Protein AF-A0A935Z1L2-F1 (afdb_monomer_lite)

Radius of gyration: 13.3 Å; chains: 1; bounding box: 31×28×37 Å

Sequence (119 aa):
MNPIELGSSSGTLALVLDEKGVGDWCQVQLLASGTSSPLGAETLKYVAAHLVSFLADTSPGVRWVLSLSELHTSAYGEHVGGGAIIHLQDANANMFAKLVLSPGEKTQWLEQLSRHAAP

Foldseek 3Di:
DAWDWLDAPAWIWTWDFDPDDDQQKTWTWTGGPNDIDTQAIDHLLQLLQLLLVQLVDQDADKDWRDFHPPFRKTWIKGDDPLWIKIFIATPVRDGDDIGTGDN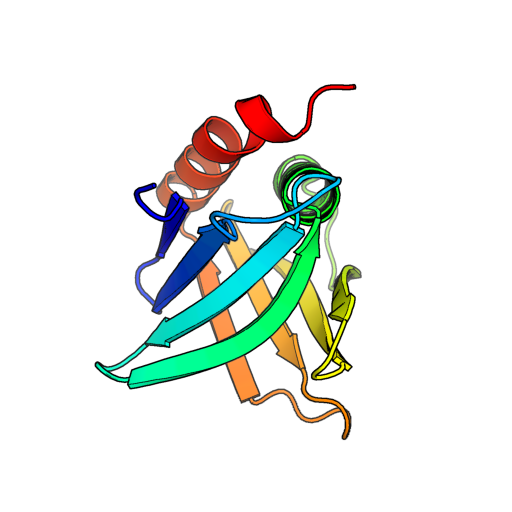VSSVVSNVSSVVSNDD

Structure (mmCIF, N/CA/C/O backbone):
data_AF-A0A935Z1L2-F1
#
_entry.id   AF-A0A935Z1L2-F1
#
loop_
_atom_site.group_PDB
_atom_site.id
_atom_site.type_symbol
_atom_site.label_atom_id
_atom_site.label_alt_id
_atom_site.label_comp_id
_atom_site.label_asym_id
_atom_site.label_entity_id
_atom_site.label_seq_id
_atom_site.pdbx_PDB_ins_code
_atom_site.Cartn_x
_atom_site.Cartn_y
_atom_site.Cartn_z
_atom_site.occupancy
_atom_site.B_iso_or_equiv
_atom_site.auth_seq_id
_atom_site.auth_comp_id
_atom_site.auth_asym_id
_atom_site.auth_atom_id
_atom_site.pdbx_PDB_model_num
ATOM 1 N N . MET A 1 1 ? 1.224 10.083 -17.587 1.00 63.38 1 MET A N 1
ATOM 2 C CA . MET A 1 1 ? -0.045 9.687 -16.906 1.00 63.38 1 MET A CA 1
ATOM 3 C C . MET A 1 1 ? 0.003 10.176 -15.463 1.00 63.38 1 MET A C 1
ATOM 5 O O . MET A 1 1 ? 1.100 10.265 -14.932 1.00 63.38 1 MET A O 1
ATOM 9 N N . ASN A 1 2 ? -1.130 10.511 -14.834 1.00 78.44 2 ASN A N 1
ATOM 10 C CA . ASN A 1 2 ? -1.122 10.904 -13.417 1.00 78.44 2 ASN A CA 1
ATOM 11 C C . ASN A 1 2 ? -0.922 9.664 -12.527 1.00 78.44 2 ASN A C 1
ATOM 13 O O . ASN A 1 2 ? -1.504 8.623 -12.842 1.00 78.44 2 ASN A O 1
ATOM 17 N N . PRO A 1 3 ? -0.124 9.751 -11.449 1.00 87.62 3 PRO A N 1
ATOM 18 C CA . PRO A 1 3 ? 0.045 8.645 -10.514 1.00 87.62 3 PRO A CA 1
ATOM 19 C C . PRO A 1 3 ? -1.270 8.297 -9.808 1.00 87.62 3 PRO A C 1
ATOM 21 O O . PRO A 1 3 ? -2.127 9.161 -9.609 1.00 87.62 3 PRO A O 1
ATOM 24 N N . ILE A 1 4 ? -1.423 7.031 -9.412 1.00 93.69 4 ILE A N 1
ATOM 25 C CA . ILE A 1 4 ? -2.492 6.623 -8.491 1.00 93.69 4 ILE A CA 1
ATOM 26 C C . ILE A 1 4 ? -1.984 6.900 -7.077 1.00 93.69 4 ILE A C 1
ATOM 28 O O . ILE A 1 4 ? -0.993 6.314 -6.641 1.00 93.69 4 ILE A O 1
ATOM 32 N N . GLU A 1 5 ? -2.648 7.811 -6.373 1.00 95.94 5 GLU A N 1
ATOM 33 C CA . GLU A 1 5 ? -2.251 8.257 -5.040 1.00 95.94 5 GLU A CA 1
ATOM 34 C C . GLU A 1 5 ? -3.154 7.646 -3.970 1.00 95.94 5 GLU A C 1
ATOM 36 O O . GLU A 1 5 ? -4.322 8.005 -3.813 1.00 95.94 5 GLU A O 1
ATOM 41 N N . LEU A 1 6 ? -2.587 6.727 -3.194 1.00 97.50 6 LEU A N 1
ATOM 42 C CA . LEU A 1 6 ? -3.264 6.073 -2.085 1.00 97.50 6 LEU A CA 1
ATOM 43 C C . LEU A 1 6 ? -2.926 6.823 -0.796 1.00 97.50 6 LEU A C 1
ATOM 45 O O . LEU A 1 6 ? -1.913 6.561 -0.144 1.00 97.50 6 LEU A O 1
ATOM 49 N N . GLY A 1 7 ? -3.743 7.822 -0.474 1.00 96.75 7 GLY A N 1
ATOM 50 C CA . GLY A 1 7 ? -3.515 8.708 0.664 1.00 96.75 7 GLY A CA 1
ATOM 51 C C . GLY A 1 7 ? -3.919 8.096 2.002 1.00 96.75 7 GLY A C 1
ATOM 52 O O . GLY A 1 7 ? -4.933 7.403 2.105 1.00 96.75 7 GLY A O 1
ATOM 53 N N . SER A 1 8 ? -3.149 8.392 3.042 1.00 96.75 8 SER A N 1
ATOM 54 C CA . SER A 1 8 ? -3.538 8.194 4.431 1.00 96.75 8 SER A CA 1
ATOM 55 C C . SER A 1 8 ? -3.033 9.331 5.318 1.00 96.75 8 SER A C 1
ATOM 57 O O . SER A 1 8 ? -2.122 10.077 4.956 1.00 96.75 8 SER A O 1
ATOM 59 N N . SER A 1 9 ? -3.590 9.438 6.521 1.00 92.94 9 SER A N 1
ATOM 60 C CA . SER A 1 9 ? -3.180 10.405 7.545 1.00 92.94 9 SER A CA 1
ATOM 61 C C . SER A 1 9 ? -1.689 10.358 7.908 1.00 92.94 9 SER A C 1
ATOM 63 O O . SER A 1 9 ? -1.154 11.335 8.426 1.00 92.94 9 SER A O 1
ATOM 65 N N . SER A 1 10 ? -1.003 9.246 7.630 1.00 94.19 10 SER A N 1
ATOM 66 C CA . SER A 1 10 ? 0.430 9.056 7.900 1.00 94.19 10 SER A CA 1
ATOM 67 C C . SER A 1 10 ? 1.335 9.170 6.669 1.00 94.19 10 SER A C 1
ATOM 69 O O . SER A 1 10 ? 2.554 9.116 6.815 1.00 94.19 10 SER A O 1
ATOM 71 N N . GLY A 1 11 ? 0.771 9.301 5.468 1.00 96.88 11 GLY A N 1
ATOM 72 C CA . GLY A 1 11 ? 1.526 9.384 4.219 1.00 96.88 11 GLY A CA 1
ATOM 73 C C . GLY A 1 11 ? 0.740 8.857 3.023 1.00 96.88 11 GLY A C 1
ATOM 74 O O . GLY A 1 11 ? -0.332 8.277 3.172 1.00 96.88 11 GLY A O 1
AT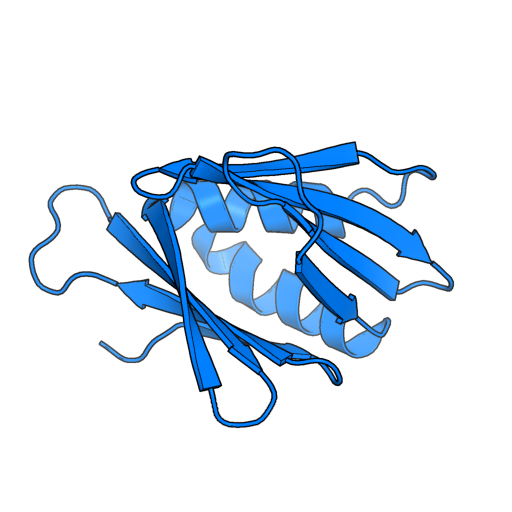OM 75 N N . THR A 1 12 ? 1.296 9.034 1.832 1.00 97.88 12 THR A N 1
ATOM 76 C CA . THR A 1 12 ? 0.694 8.585 0.574 1.00 97.88 12 THR A CA 1
ATOM 77 C C . THR A 1 12 ? 1.589 7.548 -0.086 1.00 97.88 12 THR A C 1
ATOM 79 O O . THR A 1 12 ? 2.796 7.756 -0.215 1.00 97.88 12 THR A O 1
ATOM 82 N N . LEU A 1 13 ? 0.998 6.443 -0.539 1.00 97.62 13 LEU A N 1
ATOM 83 C CA . LEU A 1 13 ? 1.655 5.512 -1.450 1.00 97.62 13 LEU A CA 1
ATOM 84 C C . LEU A 1 13 ? 1.318 5.929 -2.886 1.00 97.62 13 LEU A C 1
ATOM 86 O O . LEU A 1 13 ? 0.162 5.851 -3.298 1.00 97.62 13 LEU A O 1
ATOM 90 N N . ALA A 1 14 ? 2.310 6.410 -3.629 1.00 96.81 14 ALA A N 1
ATOM 91 C CA . ALA A 1 14 ? 2.147 6.833 -5.015 1.00 96.81 14 ALA A CA 1
ATOM 92 C C . ALA A 1 14 ? 2.584 5.716 -5.969 1.00 96.81 14 ALA A C 1
ATOM 94 O O . ALA A 1 14 ? 3.703 5.208 -5.877 1.00 96.81 14 ALA A O 1
ATOM 95 N N . LEU A 1 15 ? 1.690 5.352 -6.886 1.00 95.19 15 LEU A N 1
ATOM 96 C CA . LEU A 1 15 ? 1.893 4.349 -7.927 1.00 95.19 15 LEU A CA 1
ATOM 97 C C . LEU A 1 15 ? 2.080 5.072 -9.269 1.00 95.19 15 LEU A C 1
ATOM 99 O O . LEU A 1 15 ? 1.123 5.599 -9.845 1.00 95.19 15 LEU A O 1
ATOM 103 N N . VAL A 1 16 ? 3.322 5.149 -9.740 1.00 93.00 16 VAL A N 1
ATOM 104 C CA . VAL A 1 16 ? 3.727 5.898 -10.936 1.00 93.00 16 VAL A CA 1
ATOM 105 C C . VAL A 1 16 ? 3.925 4.928 -12.098 1.00 93.00 16 VAL A C 1
ATOM 107 O O . VAL A 1 16 ? 4.844 4.111 -12.084 1.00 93.00 16 VAL A O 1
ATOM 110 N N . LEU A 1 17 ? 3.071 5.021 -13.116 1.00 88.69 17 LEU A N 1
ATOM 111 C CA . LEU A 1 17 ? 3.164 4.180 -14.312 1.00 88.69 17 LEU A CA 1
ATOM 112 C C . LEU A 1 17 ? 4.282 4.669 -15.232 1.00 88.69 17 LEU A C 1
ATOM 114 O O . LEU A 1 17 ? 4.348 5.861 -15.537 1.00 88.69 17 LEU A O 1
ATOM 118 N N . ASP A 1 18 ? 5.131 3.749 -15.695 1.00 80.50 18 ASP A N 1
ATOM 119 C CA . ASP A 1 18 ? 6.146 4.069 -16.698 1.00 80.50 18 ASP A CA 1
ATOM 120 C C . ASP A 1 18 ? 5.472 4.353 -18.051 1.00 80.50 18 ASP A C 1
ATOM 122 O O . ASP A 1 18 ? 4.700 3.546 -18.571 1.00 80.50 18 ASP A O 1
ATOM 126 N N . GLU A 1 19 ? 5.788 5.505 -18.646 1.00 64.56 19 GLU A N 1
ATOM 127 C CA . GLU A 1 19 ? 5.277 5.942 -19.948 1.00 64.56 19 GLU A CA 1
ATOM 128 C C . GLU A 1 19 ? 5.737 5.040 -21.112 1.00 64.56 19 GLU A C 1
ATOM 130 O O . GLU A 1 19 ? 5.209 5.160 -22.219 1.00 64.56 19 GLU A O 1
ATOM 135 N N . LYS A 1 20 ? 6.706 4.137 -20.883 1.00 60.47 20 LYS A N 1
ATOM 136 C CA . LYS A 1 20 ? 7.302 3.250 -21.901 1.00 60.47 20 LYS A CA 1
ATOM 137 C C . LYS A 1 20 ? 7.097 1.744 -21.666 1.00 60.47 20 LYS A C 1
ATOM 139 O O . LYS A 1 20 ? 7.597 0.943 -22.457 1.00 60.47 20 LYS A O 1
ATOM 144 N N . GLY A 1 21 ? 6.400 1.337 -20.608 1.00 53.41 21 GLY A N 1
ATOM 145 C CA . GLY A 1 21 ? 6.443 -0.041 -20.109 1.00 53.41 21 GLY A CA 1
ATOM 146 C C . GLY A 1 21 ? 5.649 -1.062 -20.930 1.00 53.41 21 GLY A C 1
ATOM 147 O O . GLY A 1 21 ? 4.422 -1.096 -20.891 1.00 53.41 21 GLY A O 1
ATOM 148 N N . VAL A 1 22 ? 6.350 -1.984 -21.590 1.00 54.22 22 VAL A N 1
ATOM 149 C CA . VAL A 1 22 ? 5.796 -3.297 -21.953 1.00 54.22 22 VAL A CA 1
ATOM 150 C C . VAL A 1 22 ? 5.412 -4.014 -20.647 1.00 54.22 22 VAL A C 1
ATOM 152 O O . VAL A 1 22 ? 6.292 -4.344 -19.858 1.00 54.22 22 VAL A O 1
ATOM 155 N N . GLY A 1 23 ? 4.117 -4.248 -20.405 1.00 65.88 23 GLY A N 1
ATOM 156 C CA . GLY A 1 23 ? 3.638 -5.068 -19.277 1.00 65.88 23 GLY A CA 1
ATOM 157 C C . GLY A 1 23 ? 3.235 -4.330 -17.991 1.00 65.88 23 GLY A C 1
ATOM 158 O O . GLY A 1 23 ? 3.308 -4.932 -16.923 1.00 65.88 23 GLY A O 1
ATOM 159 N N . ASP A 1 24 ? 2.803 -3.065 -18.074 1.00 81.00 24 ASP A N 1
ATOM 160 C CA . ASP A 1 24 ? 2.158 -2.329 -16.966 1.00 81.00 24 ASP A CA 1
ATOM 161 C C . ASP A 1 24 ? 3.028 -2.138 -15.706 1.00 81.00 24 ASP A C 1
ATOM 163 O O . ASP A 1 24 ? 2.540 -2.208 -14.572 1.00 81.00 24 ASP A O 1
ATOM 167 N N . TRP A 1 25 ? 4.331 -1.892 -15.890 1.00 89.38 25 TRP A N 1
ATOM 168 C CA . TRP A 1 25 ? 5.249 -1.587 -14.788 1.00 89.38 25 TRP A CA 1
ATOM 169 C C . TRP A 1 25 ? 4.883 -0.289 -14.058 1.00 89.38 25 TRP A C 1
ATOM 171 O O . TRP A 1 25 ? 4.535 0.730 -14.660 1.00 89.38 25 TRP A O 1
ATOM 181 N N . CYS A 1 26 ? 4.998 -0.340 -12.734 1.00 91.25 26 CYS A N 1
ATOM 182 C CA . CYS A 1 26 ? 4.616 0.706 -11.807 1.00 91.25 26 CYS A CA 1
ATOM 183 C C . CYS A 1 26 ? 5.713 0.910 -10.758 1.00 91.25 26 CYS A C 1
ATOM 185 O O . CYS A 1 26 ? 5.991 0.031 -9.939 1.00 91.25 26 CYS A O 1
ATOM 187 N N . GLN A 1 27 ? 6.297 2.104 -10.731 1.00 94.44 27 GLN A N 1
ATOM 188 C CA . GLN A 1 27 ? 7.156 2.526 -9.632 1.00 94.44 27 GLN A CA 1
ATOM 189 C C . GLN A 1 27 ? 6.312 2.879 -8.415 1.00 94.44 27 GLN A C 1
ATOM 191 O O . GLN A 1 27 ? 5.270 3.523 -8.528 1.00 94.44 27 GLN A O 1
ATOM 196 N N . VAL A 1 28 ? 6.770 2.469 -7.239 1.00 96.44 28 VAL A N 1
ATOM 197 C CA . VAL A 1 28 ? 6.082 2.709 -5.975 1.00 96.44 28 VAL A CA 1
ATOM 198 C C . VAL A 1 28 ? 6.924 3.658 -5.136 1.00 96.44 28 VAL A C 1
ATOM 200 O O . VAL A 1 28 ? 8.109 3.419 -4.891 1.00 96.44 28 VAL A O 1
ATOM 203 N N . GLN A 1 29 ? 6.313 4.750 -4.691 1.00 97.19 29 GLN A N 1
ATOM 204 C CA . GLN A 1 29 ? 6.961 5.770 -3.873 1.00 97.19 29 GLN A CA 1
ATOM 205 C C . GLN A 1 29 ? 6.159 6.014 -2.599 1.00 97.19 29 GLN A C 1
ATOM 207 O O . GLN A 1 29 ? 4.928 6.007 -2.611 1.00 97.19 29 GLN A O 1
ATOM 212 N N . LEU A 1 30 ? 6.861 6.261 -1.498 1.00 97.56 30 LEU A N 1
ATOM 213 C CA . LEU A 1 30 ? 6.275 6.777 -0.270 1.00 97.56 30 LEU A CA 1
ATOM 214 C C . LEU A 1 30 ? 6.438 8.293 -0.241 1.00 97.56 30 LEU A C 1
ATOM 216 O O . LEU A 1 30 ? 7.561 8.793 -0.220 1.00 97.56 30 LEU A O 1
ATOM 220 N N . LEU A 1 31 ? 5.323 9.011 -0.173 1.00 96.94 31 LEU A N 1
ATOM 221 C CA . LEU A 1 31 ? 5.284 10.444 0.084 1.00 96.94 31 LEU A CA 1
ATOM 222 C C . LEU A 1 31 ? 4.902 10.657 1.552 1.00 96.94 31 LEU A C 1
ATOM 224 O O . LEU A 1 31 ? 3.751 10.455 1.941 1.00 96.94 31 LEU A O 1
ATOM 228 N N . ALA A 1 32 ? 5.859 11.052 2.387 1.00 94.00 32 ALA A N 1
ATOM 229 C CA . ALA A 1 32 ? 5.631 11.288 3.811 1.00 94.00 32 ALA A CA 1
ATOM 230 C C . ALA A 1 32 ? 6.483 12.460 4.303 1.00 94.00 32 ALA A C 1
ATOM 232 O O . ALA A 1 32 ? 7.647 12.596 3.930 1.00 94.00 32 ALA A O 1
ATOM 233 N N . SER A 1 33 ? 5.900 13.324 5.140 1.00 89.06 33 SER A N 1
ATOM 234 C CA . SER A 1 33 ? 6.597 14.476 5.737 1.00 89.06 33 SER A CA 1
ATOM 235 C C . SER A 1 33 ? 7.345 15.348 4.713 1.00 89.06 33 SER A C 1
ATOM 237 O O . SER A 1 33 ? 8.479 15.762 4.942 1.00 89.06 33 SER A O 1
ATOM 239 N N . GLY A 1 34 ? 6.730 15.590 3.549 1.00 87.50 34 GLY A N 1
ATOM 240 C CA . GLY A 1 34 ? 7.318 16.390 2.466 1.00 87.50 34 GLY A CA 1
ATOM 241 C C . GLY A 1 34 ? 8.473 15.722 1.709 1.00 87.50 34 GLY A C 1
ATOM 242 O O . GLY A 1 34 ? 9.087 16.367 0.865 1.00 87.50 34 GLY A O 1
ATOM 243 N N . THR A 1 35 ? 8.771 14.451 1.987 1.00 90.94 35 THR A N 1
ATOM 244 C CA . THR A 1 35 ? 9.817 13.674 1.310 1.00 90.94 35 THR A CA 1
ATOM 245 C C . THR A 1 35 ? 9.180 12.615 0.416 1.00 90.94 35 THR A C 1
ATOM 247 O O . THR A 1 35 ? 8.207 11.978 0.820 1.00 90.94 35 THR A O 1
ATOM 250 N N . SER A 1 36 ? 9.737 12.426 -0.785 1.00 94.69 36 SER A N 1
ATOM 251 C CA . SER A 1 36 ? 9.453 11.265 -1.632 1.00 94.69 36 SER A CA 1
ATOM 252 C C . SER A 1 36 ? 10.591 10.259 -1.514 1.00 94.69 36 SER A C 1
ATOM 254 O O . SER A 1 36 ? 11.749 10.606 -1.759 1.00 94.69 36 SER A O 1
ATOM 256 N N . SER A 1 37 ? 10.255 9.027 -1.149 1.00 95.38 37 SER A N 1
ATOM 257 C CA . SER A 1 37 ? 11.198 7.921 -1.011 1.00 95.38 37 SER A CA 1
ATOM 258 C C . SER A 1 37 ? 10.808 6.795 -1.968 1.00 95.38 37 SER A C 1
ATOM 260 O O . SER A 1 37 ? 9.686 6.287 -1.868 1.00 95.38 37 SER A O 1
ATOM 262 N N . PRO A 1 38 ? 11.693 6.366 -2.885 1.00 96.44 38 PRO A N 1
ATOM 263 C CA . PRO A 1 38 ? 11.410 5.219 -3.735 1.00 96.44 38 PRO A CA 1
ATOM 264 C C . PRO A 1 38 ? 11.350 3.947 -2.886 1.00 96.44 38 PRO A C 1
ATOM 266 O O . PRO A 1 38 ? 12.184 3.737 -2.005 1.00 96.44 38 PRO A O 1
ATOM 269 N N . LEU A 1 39 ? 10.363 3.096 -3.157 1.00 97.06 39 LEU A N 1
ATOM 270 C CA . LEU A 1 39 ? 10.197 1.801 -2.492 1.00 97.06 39 LEU A CA 1
ATOM 271 C C . LEU A 1 39 ? 10.578 0.628 -3.401 1.00 97.06 39 LEU A C 1
ATOM 273 O O . LEU A 1 39 ? 10.760 -0.486 -2.920 1.00 97.06 39 LEU A O 1
ATOM 277 N N . GLY A 1 40 ? 10.724 0.872 -4.697 1.00 96.00 40 GLY A N 1
ATOM 278 C CA . GLY A 1 40 ? 10.951 -0.146 -5.711 1.00 96.00 40 GLY A CA 1
ATOM 279 C C . GLY A 1 40 ? 9.831 -0.100 -6.734 1.00 96.00 40 GLY A C 1
ATOM 280 O O . GLY A 1 40 ? 9.126 0.907 -6.853 1.00 96.00 40 GLY A O 1
ATOM 281 N N . ALA A 1 41 ? 9.655 -1.186 -7.467 1.00 95.00 41 ALA A N 1
ATOM 282 C CA . ALA A 1 41 ? 8.681 -1.220 -8.539 1.00 95.00 41 ALA A CA 1
ATOM 283 C C . ALA A 1 41 ? 8.172 -2.645 -8.782 1.00 95.00 41 ALA A C 1
ATOM 285 O O . ALA A 1 41 ? 8.844 -3.616 -8.445 1.00 95.00 41 ALA A O 1
ATOM 286 N N . GLU A 1 42 ? 6.961 -2.754 -9.315 1.00 94.81 42 GLU A N 1
ATOM 287 C CA . GLU A 1 42 ? 6.315 -4.004 -9.725 1.00 94.81 42 GLU A CA 1
ATOM 288 C C . GLU A 1 42 ? 5.243 -3.705 -10.779 1.00 94.81 42 GLU A C 1
ATOM 290 O O . GLU A 1 42 ? 4.961 -2.544 -11.069 1.00 94.81 42 GLU A O 1
ATOM 295 N N . THR A 1 43 ? 4.593 -4.719 -11.351 1.00 93.69 43 THR A N 1
ATOM 296 C CA . THR A 1 43 ? 3.415 -4.454 -12.205 1.00 93.69 43 THR A CA 1
ATOM 297 C C . THR A 1 43 ? 2.267 -3.832 -11.398 1.00 93.69 43 THR A C 1
ATOM 299 O O . THR A 1 43 ? 2.010 -4.228 -10.255 1.00 93.69 43 THR A O 1
ATOM 302 N N . LEU A 1 44 ? 1.516 -2.892 -11.991 1.00 93.25 44 LEU A N 1
ATOM 303 C CA . LEU A 1 44 ? 0.358 -2.268 -11.332 1.00 93.25 44 LEU A CA 1
ATOM 304 C C . LEU A 1 44 ? -0.639 -3.327 -10.848 1.00 93.25 44 LEU A C 1
ATOM 306 O O . LEU A 1 44 ? -1.143 -3.247 -9.727 1.00 93.25 44 LEU A O 1
ATOM 310 N N . LYS A 1 45 ? -0.893 -4.338 -11.684 1.00 92.88 45 LYS A N 1
ATOM 311 C CA . LYS A 1 45 ? -1.795 -5.447 -11.368 1.00 92.88 45 LYS A CA 1
ATOM 312 C C . LYS A 1 45 ? -1.337 -6.219 -10.134 1.00 92.88 45 LYS A C 1
ATOM 314 O O . LYS A 1 45 ? -2.156 -6.505 -9.265 1.00 92.88 45 LYS A O 1
ATOM 319 N N . TYR A 1 46 ? -0.044 -6.533 -10.035 1.00 95.00 46 TYR A N 1
ATOM 320 C CA . TYR A 1 46 ? 0.510 -7.215 -8.867 1.00 95.00 46 TYR A CA 1
ATOM 321 C C . TYR A 1 46 ? 0.302 -6.390 -7.593 1.00 95.00 46 TYR A C 1
ATOM 323 O O . TYR A 1 46 ? -0.241 -6.914 -6.617 1.00 95.00 46 TYR A O 1
ATOM 331 N N . VAL A 1 47 ? 0.674 -5.105 -7.615 1.00 96.25 47 VAL A N 1
ATOM 332 C CA . VAL A 1 47 ? 0.552 -4.213 -6.450 1.00 96.25 47 VAL A CA 1
ATOM 333 C C . VAL A 1 47 ? -0.913 -4.072 -6.031 1.00 96.25 47 VAL A C 1
ATOM 335 O O . VAL A 1 47 ? -1.241 -4.243 -4.856 1.00 96.25 47 VAL A O 1
ATOM 338 N N . ALA A 1 48 ? -1.809 -3.828 -6.991 1.00 96.25 48 ALA A N 1
ATOM 339 C CA . ALA A 1 48 ? -3.235 -3.672 -6.734 1.00 96.25 48 ALA A CA 1
ATOM 340 C C . ALA A 1 48 ? -3.872 -4.950 -6.177 1.00 96.25 48 ALA A C 1
ATOM 342 O O . ALA A 1 48 ? -4.571 -4.885 -5.168 1.00 96.25 48 ALA A O 1
ATOM 343 N N . ALA A 1 49 ? -3.613 -6.112 -6.783 1.00 96.38 49 ALA A N 1
ATOM 344 C CA . ALA A 1 49 ? -4.197 -7.380 -6.350 1.00 96.38 49 ALA A CA 1
ATOM 345 C C . ALA A 1 49 ? -3.794 -7.745 -4.914 1.00 96.38 49 ALA A C 1
ATOM 347 O O . ALA A 1 49 ? -4.645 -8.137 -4.116 1.00 96.38 49 ALA A O 1
ATOM 348 N N . HIS A 1 50 ? -2.5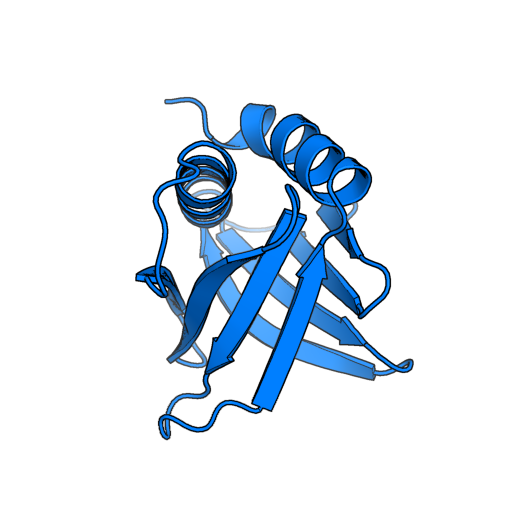20 -7.565 -4.561 1.00 97.94 50 HIS A N 1
ATOM 349 C CA . HIS A 1 50 ? -2.024 -7.884 -3.224 1.00 97.94 50 HIS A CA 1
ATOM 350 C C . HIS A 1 50 ? -2.563 -6.929 -2.156 1.00 97.94 50 HIS A C 1
ATOM 352 O O . HIS A 1 50 ? -3.023 -7.378 -1.103 1.00 97.94 50 HIS A O 1
ATOM 358 N N . LEU A 1 51 ? -2.586 -5.621 -2.433 1.00 97.75 51 LEU A N 1
ATOM 359 C CA . LEU A 1 51 ? -3.189 -4.644 -1.526 1.00 97.75 51 LEU A CA 1
ATOM 360 C C . LEU A 1 51 ? -4.694 -4.890 -1.357 1.00 97.75 51 LEU A C 1
ATOM 362 O O . LEU A 1 51 ? -5.178 -4.893 -0.230 1.00 97.75 51 LEU A O 1
ATOM 366 N N . VAL A 1 52 ? -5.436 -5.154 -2.438 1.00 97.69 52 VAL A N 1
ATOM 367 C CA . VAL A 1 52 ? -6.873 -5.475 -2.362 1.00 97.69 52 VAL A CA 1
ATOM 368 C C . VAL A 1 52 ? -7.105 -6.747 -1.556 1.00 97.69 52 VAL A C 1
ATOM 370 O O . VAL A 1 52 ? -7.943 -6.740 -0.657 1.00 97.69 52 VAL A O 1
ATOM 373 N N . SER A 1 53 ? -6.342 -7.812 -1.819 1.00 96.81 53 SER A N 1
ATOM 374 C CA . SER A 1 53 ? -6.441 -9.068 -1.070 1.00 96.81 53 SER A CA 1
ATOM 375 C C . SER A 1 53 ? -6.211 -8.846 0.424 1.00 96.81 53 SER A C 1
ATOM 377 O O . SER A 1 53 ? -6.979 -9.347 1.244 1.00 96.81 53 SER A O 1
ATOM 379 N N . PHE A 1 54 ? -5.186 -8.068 0.787 1.00 97.25 54 PHE A N 1
ATOM 380 C CA . PHE A 1 54 ? -4.917 -7.728 2.179 1.00 97.25 54 PHE A CA 1
ATOM 381 C C . PHE A 1 54 ? -6.057 -6.914 2.799 1.00 97.25 54 PHE A C 1
ATOM 383 O O . PHE A 1 54 ? -6.522 -7.241 3.885 1.00 97.25 54 PHE A O 1
ATOM 390 N N . LEU A 1 55 ? -6.514 -5.853 2.133 1.00 96.81 55 LEU A N 1
ATOM 391 C CA . LEU A 1 55 ? -7.514 -4.951 2.699 1.00 96.81 55 LEU A CA 1
ATOM 392 C C . LEU A 1 55 ? -8.899 -5.614 2.806 1.00 96.81 55 LEU A C 1
ATOM 394 O O . LEU A 1 55 ? -9.653 -5.288 3.726 1.00 96.81 55 LEU A O 1
ATOM 398 N N . ALA A 1 56 ? -9.244 -6.535 1.905 1.00 95.25 56 ALA A N 1
ATOM 399 C CA . ALA A 1 56 ? -10.536 -7.219 1.896 1.00 95.25 56 ALA A CA 1
ATOM 400 C C . ALA A 1 56 ? -10.659 -8.294 2.990 1.00 95.25 56 ALA A C 1
ATOM 402 O O . ALA A 1 56 ? -11.727 -8.443 3.582 1.00 95.25 56 ALA A O 1
ATOM 403 N N . ASP A 1 57 ? -9.584 -9.023 3.289 1.00 92.50 57 ASP A N 1
ATOM 404 C CA . ASP A 1 57 ? -9.598 -10.085 4.295 1.00 92.50 57 ASP A CA 1
ATOM 405 C C . ASP A 1 57 ? -9.238 -9.539 5.683 1.00 92.50 57 ASP A C 1
ATOM 407 O O . ASP A 1 57 ? -8.074 -9.327 5.988 1.00 92.50 57 ASP A O 1
ATOM 411 N N . THR A 1 58 ? -10.222 -9.358 6.562 1.00 90.38 58 THR A N 1
ATOM 412 C CA . THR A 1 58 ? -10.018 -8.785 7.905 1.00 90.38 58 THR A CA 1
ATOM 413 C C . THR A 1 58 ? -9.493 -9.767 8.954 1.00 90.38 58 THR A C 1
ATOM 415 O O . THR A 1 58 ? -9.678 -9.531 10.151 1.00 90.38 58 THR A O 1
ATOM 418 N N . SER A 1 59 ? -8.886 -10.881 8.542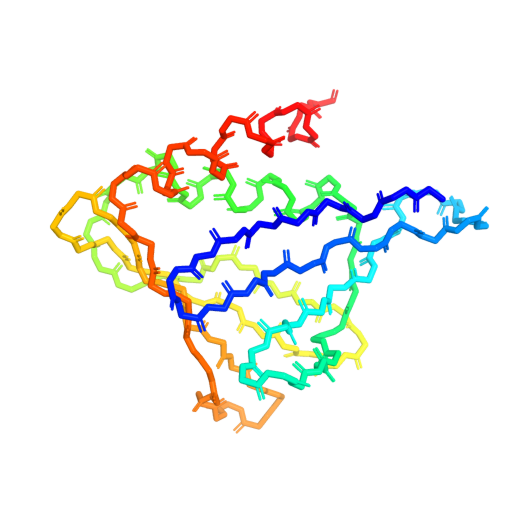 1.00 90.62 59 SER A N 1
ATOM 419 C CA . SER A 1 59 ? -8.300 -11.848 9.470 1.00 90.62 59 SER A CA 1
ATOM 420 C C . SER A 1 59 ? -7.288 -11.180 10.417 1.00 90.62 59 SER A C 1
ATOM 422 O O . SER A 1 59 ? -6.508 -10.325 9.987 1.00 90.62 59 SER A O 1
ATOM 424 N N . PRO A 1 60 ? -7.297 -11.532 11.716 1.00 89.19 60 PRO A N 1
ATOM 425 C CA . PRO A 1 60 ? -6.406 -10.923 12.696 1.00 89.19 60 PRO A CA 1
ATOM 426 C C . PRO A 1 60 ? -4.948 -11.364 12.503 1.00 89.19 60 PRO A C 1
ATOM 428 O O . PRO A 1 60 ? -4.675 -12.469 12.037 1.00 89.19 60 PRO A O 1
ATOM 431 N N . GLY A 1 61 ? -4.020 -10.519 12.961 1.00 92.62 61 GLY A N 1
ATOM 432 C CA . GLY A 1 61 ? -2.580 -10.787 12.964 1.00 92.62 61 GLY A CA 1
ATOM 433 C C . GLY A 1 61 ? -1.803 -10.035 11.883 1.00 92.62 61 GLY A C 1
ATOM 434 O O . GLY A 1 61 ? -2.374 -9.482 10.943 1.00 92.62 61 GLY A O 1
ATOM 435 N N . VAL A 1 62 ? -0.479 -10.011 12.049 1.00 96.12 62 VAL A N 1
ATOM 436 C CA . VAL A 1 62 ? 0.451 -9.448 11.064 1.00 96.12 62 VAL A CA 1
ATOM 437 C C . VAL A 1 62 ? 0.706 -10.486 9.979 1.00 96.12 62 VAL A C 1
ATOM 439 O O . VAL A 1 62 ? 1.023 -11.638 10.279 1.00 96.12 62 VAL A O 1
ATOM 442 N N . ARG A 1 63 ? 0.619 -10.078 8.715 1.00 96.62 63 ARG A N 1
ATOM 443 C CA . ARG A 1 63 ? 0.925 -10.935 7.566 1.00 96.62 63 ARG A CA 1
ATOM 444 C C . ARG A 1 63 ? 1.640 -10.176 6.469 1.00 96.62 63 ARG A C 1
ATOM 446 O O . ARG A 1 63 ? 1.542 -8.957 6.377 1.00 96.62 63 ARG A O 1
ATOM 453 N N . TRP A 1 64 ? 2.346 -10.911 5.628 1.00 97.75 64 TRP A N 1
ATOM 454 C CA . TRP A 1 64 ? 2.934 -10.355 4.418 1.00 97.75 64 TRP A CA 1
ATOM 455 C C . TRP A 1 64 ? 1.838 -9.861 3.461 1.00 97.75 64 TRP A C 1
ATOM 457 O O . TRP A 1 64 ? 0.787 -10.494 3.341 1.00 97.75 64 TRP A O 1
ATOM 467 N N . VAL A 1 65 ? 2.082 -8.721 2.814 1.00 98.00 65 VAL A N 1
ATOM 468 C CA . VAL A 1 65 ? 1.171 -8.096 1.844 1.00 98.00 65 VAL A CA 1
ATOM 469 C C . VAL A 1 65 ? 1.758 -8.181 0.447 1.00 98.00 65 VAL A C 1
ATOM 471 O O . VAL A 1 65 ? 1.124 -8.747 -0.432 1.00 98.00 65 VAL A O 1
ATOM 474 N N . LEU A 1 66 ? 2.949 -7.616 0.239 1.00 98.06 66 LEU A N 1
ATOM 475 C CA . LEU A 1 66 ? 3.644 -7.630 -1.046 1.00 98.06 66 LEU A CA 1
ATOM 476 C C . LEU A 1 66 ? 5.148 -7.430 -0.858 1.00 98.06 66 LEU A C 1
ATOM 478 O O . LEU A 1 66 ? 5.600 -6.940 0.178 1.00 98.06 66 LEU A O 1
ATOM 482 N N . SER A 1 67 ? 5.904 -7.746 -1.901 1.00 98.00 67 SER A N 1
ATOM 483 C CA . SER A 1 67 ? 7.315 -7.381 -2.050 1.00 98.00 67 SER A CA 1
ATOM 484 C C . SER A 1 67 ? 7.515 -6.673 -3.381 1.00 98.00 67 SER A C 1
ATOM 486 O O . SER A 1 67 ? 6.871 -7.037 -4.366 1.00 98.00 67 SER A O 1
ATOM 488 N N . LEU A 1 68 ? 8.377 -5.661 -3.384 1.00 97.38 68 LEU A N 1
ATOM 489 C CA . LEU A 1 68 ? 8.719 -4.855 -4.547 1.00 97.38 68 LEU A CA 1
ATOM 490 C C . LEU A 1 68 ? 10.099 -5.241 -5.079 1.00 97.38 68 LEU A C 1
ATOM 492 O O . LEU A 1 68 ? 11.025 -5.521 -4.310 1.00 97.38 68 LEU A O 1
ATOM 496 N N . SER A 1 69 ? 10.240 -5.204 -6.398 1.00 94.88 69 SER A N 1
ATOM 497 C CA . SER A 1 69 ? 11.518 -5.385 -7.076 1.00 94.88 69 SER A CA 1
ATOM 498 C C . SER A 1 69 ? 12.396 -4.124 -6.962 1.00 94.88 69 SER A C 1
ATOM 500 O O . SER A 1 69 ? 11.971 -3.089 -6.444 1.00 94.88 69 SER A O 1
ATOM 502 N N . GLU A 1 70 ? 13.643 -4.219 -7.435 1.00 92.12 70 GLU A N 1
ATOM 503 C CA . GLU A 1 70 ? 14.688 -3.172 -7.448 1.00 92.12 70 GLU A CA 1
ATOM 504 C C . GLU A 1 70 ? 15.289 -2.813 -6.083 1.00 92.12 70 GLU A C 1
ATOM 506 O O . GLU A 1 70 ? 16.505 -2.879 -5.918 1.00 92.12 70 GLU A O 1
ATOM 511 N N . LEU A 1 71 ? 14.459 -2.454 -5.101 1.00 94.88 71 LEU A N 1
ATOM 512 C CA . LEU A 1 71 ? 14.914 -2.039 -3.765 1.00 94.88 71 LEU A CA 1
ATOM 513 C C . LEU A 1 71 ? 14.617 -3.074 -2.673 1.00 94.88 71 LEU A C 1
ATOM 515 O O . LEU A 1 71 ? 14.991 -2.871 -1.520 1.00 94.88 71 LEU A O 1
ATOM 519 N N . HIS A 1 72 ? 13.966 -4.185 -3.035 1.00 94.06 72 HIS A N 1
ATOM 520 C CA . HIS A 1 72 ? 13.606 -5.285 -2.134 1.00 94.06 72 HIS A CA 1
ATOM 521 C C . HIS A 1 72 ? 12.771 -4.858 -0.914 1.00 94.06 72 HIS A C 1
ATOM 523 O O . HIS A 1 72 ? 12.768 -5.537 0.114 1.00 94.06 72 HIS A O 1
ATOM 529 N N . THR A 1 73 ? 12.029 -3.753 -1.027 1.00 98.00 73 THR A N 1
ATOM 530 C CA . THR A 1 73 ? 11.087 -3.334 0.013 1.00 98.00 73 THR A CA 1
ATOM 531 C C . THR A 1 73 ? 9.957 -4.348 0.119 1.00 98.00 73 THR A C 1
ATOM 533 O O . THR A 1 73 ? 9.370 -4.749 -0.888 1.00 98.00 73 THR A O 1
ATOM 536 N N . SER A 1 74 ? 9.606 -4.730 1.341 1.00 98.31 74 SER A N 1
ATOM 537 C CA . SER A 1 74 ? 8.447 -5.581 1.615 1.00 98.31 74 SER A CA 1
ATOM 538 C C . SER A 1 74 ? 7.438 -4.866 2.503 1.00 98.31 74 SER A C 1
ATOM 540 O O . SER A 1 74 ? 7.801 -4.048 3.348 1.00 98.31 74 SER A O 1
ATOM 542 N N . ALA A 1 75 ? 6.161 -5.178 2.309 1.00 98.38 75 ALA A N 1
ATOM 543 C CA . ALA A 1 75 ? 5.063 -4.650 3.099 1.00 98.38 75 ALA A CA 1
ATOM 544 C C . ALA A 1 75 ? 4.412 -5.767 3.919 1.00 98.38 75 ALA A C 1
ATOM 546 O O . ALA A 1 75 ? 4.112 -6.845 3.401 1.00 98.38 75 ALA A O 1
ATOM 547 N N . TYR A 1 76 ? 4.144 -5.478 5.188 1.00 98.44 76 TYR A N 1
ATOM 548 C CA . TYR A 1 76 ? 3.412 -6.345 6.108 1.00 98.44 76 TYR A CA 1
ATOM 549 C C . TYR A 1 76 ? 2.216 -5.588 6.662 1.00 98.44 76 TYR A C 1
ATOM 551 O O . TYR A 1 76 ? 2.309 -4.398 6.931 1.00 98.44 76 TYR A O 1
ATOM 559 N N . GLY A 1 77 ? 1.090 -6.260 6.841 1.00 97.81 77 GLY A N 1
ATOM 560 C CA . GLY A 1 77 ? -0.169 -5.628 7.185 1.00 97.81 77 GLY A CA 1
ATOM 561 C C . GLY A 1 77 ? -0.841 -6.282 8.380 1.00 97.81 77 GLY A C 1
ATOM 562 O O . GLY A 1 77 ? -0.758 -7.496 8.556 1.00 97.81 77 GLY A O 1
ATOM 563 N N . GLU A 1 78 ? -1.544 -5.479 9.171 1.00 97.62 78 GLU A N 1
ATOM 564 C CA . GLU A 1 78 ? -2.437 -5.934 10.239 1.00 97.62 78 GLU A CA 1
ATOM 565 C C . GLU A 1 78 ? -3.718 -5.091 10.284 1.00 97.62 78 GLU A C 1
ATOM 567 O O . GLU A 1 78 ? -3.719 -3.908 9.932 1.00 97.62 78 GLU A O 1
ATOM 572 N N . HIS A 1 79 ? -4.823 -5.688 10.730 1.00 97.06 79 HIS A N 1
ATOM 573 C CA . HIS A 1 79 ? -6.095 -4.988 10.909 1.00 97.06 79 HIS A CA 1
ATOM 574 C C . HIS A 1 79 ? -6.272 -4.504 12.346 1.00 97.06 79 HIS A C 1
ATOM 576 O O . HIS A 1 79 ? -6.142 -5.281 13.290 1.00 97.06 79 HIS A O 1
ATOM 582 N N . VAL A 1 80 ? -6.628 -3.225 12.511 1.00 93.69 80 VAL A N 1
ATOM 583 C CA . VAL A 1 80 ? -6.801 -2.589 13.827 1.00 93.69 80 VAL A CA 1
ATOM 584 C C . VAL A 1 80 ? -8.026 -1.679 13.799 1.00 93.69 80 VAL A C 1
ATOM 586 O O . VAL A 1 80 ? -8.108 -0.778 12.969 1.00 93.69 80 VAL A O 1
ATOM 589 N N . GLY A 1 81 ? -8.994 -1.909 14.695 1.00 89.06 81 GLY A N 1
ATOM 590 C CA . GLY A 1 81 ? -10.141 -1.006 14.891 1.00 89.06 81 GLY A CA 1
ATOM 591 C C . GLY A 1 81 ? -10.975 -0.726 13.631 1.00 89.06 81 GLY A C 1
ATOM 592 O O . GLY A 1 81 ? -11.427 0.397 13.436 1.00 89.06 81 GLY A O 1
ATOM 593 N N . GLY A 1 82 ? -11.129 -1.714 12.741 1.00 91.19 82 GLY A N 1
ATOM 594 C CA . GLY A 1 82 ? -11.814 -1.563 11.446 1.00 91.19 82 GLY A CA 1
ATOM 595 C C . GLY A 1 82 ? -10.964 -0.932 10.331 1.00 91.19 82 GLY A C 1
ATOM 596 O O . GLY A 1 82 ? -11.360 -0.967 9.168 1.00 91.19 82 GLY A O 1
ATOM 597 N N . GLY A 1 83 ? -9.790 -0.397 10.667 1.00 96.19 83 GLY A N 1
ATOM 598 C CA . GLY A 1 83 ? -8.780 0.086 9.735 1.00 96.19 83 GLY A CA 1
ATOM 599 C C . GLY A 1 83 ? -7.714 -0.964 9.408 1.00 96.19 83 GLY A C 1
ATOM 600 O O . GLY A 1 83 ? -7.937 -2.179 9.501 1.00 96.19 83 GLY A O 1
ATOM 601 N N . ALA A 1 84 ? -6.537 -0.487 9.015 1.00 97.38 84 ALA A N 1
ATOM 602 C CA . ALA A 1 84 ? -5.356 -1.316 8.799 1.00 97.38 84 ALA A CA 1
ATOM 603 C C . ALA A 1 84 ? -4.066 -0.523 9.044 1.00 97.38 84 ALA A C 1
ATOM 605 O O . ALA A 1 84 ? -4.043 0.697 8.911 1.00 97.38 84 ALA A O 1
ATOM 606 N N . ILE A 1 8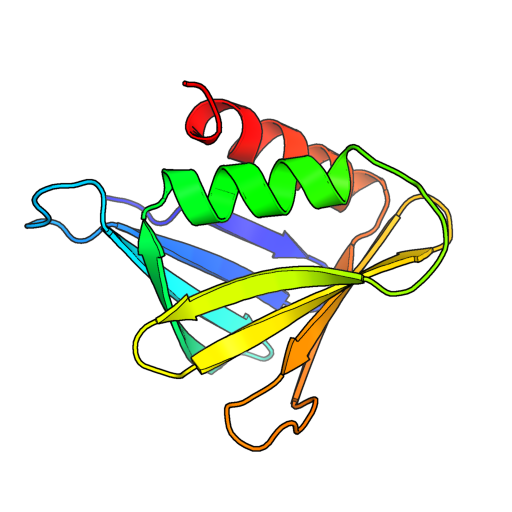5 ? -2.986 -1.221 9.372 1.00 97.81 85 ILE A N 1
ATOM 607 C CA . ILE A 1 85 ? -1.630 -0.674 9.387 1.00 97.81 85 ILE A CA 1
ATOM 608 C C . ILE A 1 85 ? -0.815 -1.468 8.374 1.00 97.81 85 ILE A C 1
ATOM 610 O O . ILE A 1 85 ? -0.835 -2.695 8.409 1.00 97.81 85 ILE A O 1
ATOM 614 N N . ILE A 1 86 ? -0.113 -0.774 7.481 1.00 98.19 86 ILE A N 1
ATOM 615 C CA . ILE A 1 86 ? 0.845 -1.350 6.536 1.00 98.19 86 ILE A CA 1
ATOM 616 C C . ILE A 1 86 ? 2.234 -0.900 6.965 1.00 98.19 86 ILE A C 1
ATOM 618 O O . ILE A 1 86 ? 2.558 0.280 6.899 1.00 98.19 86 ILE A O 1
ATOM 622 N N . HIS A 1 87 ? 3.058 -1.832 7.409 1.00 98.25 87 HIS A N 1
ATOM 623 C CA . HIS A 1 87 ? 4.441 -1.607 7.788 1.00 98.25 87 HIS A CA 1
ATOM 624 C C . HIS A 1 87 ? 5.370 -1.885 6.602 1.00 98.25 87 HIS A C 1
ATOM 626 O O . HIS A 1 87 ? 5.200 -2.886 5.908 1.00 98.25 87 HIS A O 1
ATOM 632 N N . LEU A 1 88 ? 6.358 -1.017 6.388 1.00 98.12 88 LEU A N 1
ATOM 633 C CA . LEU A 1 88 ? 7.336 -1.109 5.305 1.00 98.12 88 LEU A CA 1
ATOM 634 C C . LEU A 1 88 ? 8.704 -1.516 5.855 1.00 98.12 88 LEU A C 1
ATOM 636 O O . LEU A 1 88 ? 9.199 -0.922 6.818 1.00 98.12 88 LEU A O 1
ATOM 640 N N . GLN A 1 89 ? 9.293 -2.524 5.222 1.00 98.25 89 GLN A N 1
ATOM 641 C CA . GLN A 1 89 ? 10.563 -3.138 5.583 1.00 98.25 89 GLN A CA 1
ATOM 642 C C . GLN A 1 89 ? 11.570 -2.978 4.442 1.00 98.25 89 GLN A C 1
ATOM 644 O O . GLN A 1 89 ? 11.225 -3.245 3.292 1.00 98.25 89 GLN A O 1
ATOM 649 N N . ASP A 1 90 ? 12.798 -2.562 4.752 1.00 97.31 90 ASP A N 1
ATOM 650 C CA . ASP A 1 90 ? 13.890 -2.476 3.777 1.00 97.31 90 ASP A CA 1
ATOM 651 C C . ASP A 1 90 ? 14.562 -3.844 3.516 1.00 97.31 90 ASP A C 1
ATOM 653 O O . ASP A 1 90 ? 14.262 -4.852 4.160 1.00 97.31 90 ASP A O 1
ATOM 657 N N . ALA A 1 91 ? 15.526 -3.874 2.591 1.00 96.06 91 ALA A N 1
ATOM 658 C CA . ALA A 1 91 ? 16.290 -5.078 2.243 1.00 96.06 91 ALA A CA 1
ATOM 659 C C . ALA A 1 91 ? 17.111 -5.676 3.407 1.00 96.06 91 ALA A C 1
ATOM 661 O O . ALA A 1 91 ? 17.527 -6.831 3.342 1.00 96.06 91 ALA A O 1
ATOM 662 N N . ASN A 1 92 ? 17.353 -4.903 4.470 1.00 96.94 92 ASN A N 1
ATOM 663 C CA . ASN A 1 92 ? 18.105 -5.313 5.656 1.00 96.94 92 ASN A CA 1
ATOM 664 C C . ASN A 1 92 ? 17.179 -5.743 6.806 1.00 96.94 92 ASN A C 1
ATOM 666 O O . ASN A 1 92 ? 17.621 -5.845 7.950 1.00 96.94 92 ASN A O 1
ATOM 670 N N . ALA A 1 93 ? 15.902 -5.992 6.506 1.00 95.69 93 ALA A N 1
ATOM 671 C CA . ALA A 1 93 ? 14.860 -6.354 7.455 1.00 95.69 93 ALA A CA 1
ATOM 672 C C . ALA A 1 93 ? 14.500 -5.262 8.484 1.00 95.69 93 ALA A C 1
ATOM 674 O O . ALA A 1 93 ? 13.807 -5.553 9.465 1.00 95.69 93 ALA A O 1
ATOM 675 N N . ASN A 1 94 ? 14.884 -4.002 8.259 1.00 97.50 94 ASN A N 1
ATOM 676 C CA . ASN A 1 94 ? 14.517 -2.898 9.143 1.00 97.50 94 ASN A CA 1
ATOM 677 C C . ASN A 1 94 ? 13.137 -2.348 8.785 1.00 97.50 94 ASN A C 1
ATOM 679 O O . ASN A 1 94 ? 12.884 -1.962 7.643 1.00 97.50 94 ASN A O 1
ATOM 683 N N . MET A 1 95 ? 12.262 -2.239 9.785 1.00 97.12 95 MET A N 1
ATOM 684 C CA . MET A 1 95 ? 10.992 -1.526 9.641 1.00 97.12 95 MET A CA 1
ATOM 685 C C . MET A 1 95 ? 11.265 -0.020 9.675 1.00 97.12 95 MET A C 1
ATOM 687 O O . MET A 1 95 ? 11.659 0.504 10.716 1.00 97.12 95 MET A O 1
ATOM 691 N N . PHE A 1 96 ? 11.069 0.678 8.557 1.00 95.94 96 PHE A N 1
ATOM 692 C CA . PHE A 1 96 ? 11.452 2.094 8.438 1.00 95.94 96 PHE A CA 1
ATOM 693 C C . PHE A 1 96 ? 10.264 3.053 8.319 1.00 95.94 96 PHE A C 1
ATOM 695 O O . PHE A 1 96 ? 10.410 4.247 8.574 1.00 95.94 96 PHE A O 1
ATOM 702 N N . ALA A 1 97 ? 9.083 2.556 7.946 1.00 96.56 97 ALA A N 1
ATOM 703 C CA . ALA A 1 97 ? 7.880 3.369 7.816 1.00 96.56 97 ALA A CA 1
ATOM 704 C C . ALA A 1 97 ? 6.615 2.538 8.046 1.00 96.56 97 ALA A C 1
ATOM 706 O O . ALA A 1 97 ? 6.631 1.308 7.983 1.00 96.56 97 ALA A O 1
ATOM 707 N N . LYS A 1 98 ? 5.497 3.222 8.297 1.00 96.81 98 LYS A N 1
ATOM 708 C CA . LYS A 1 98 ? 4.170 2.607 8.316 1.00 96.81 98 LYS A CA 1
ATOM 709 C C . LYS A 1 98 ? 3.109 3.565 7.791 1.00 96.81 98 LYS A C 1
ATOM 711 O O . LYS A 1 98 ? 3.188 4.766 8.041 1.00 96.81 98 LYS A O 1
ATOM 716 N N . LEU A 1 99 ? 2.106 3.009 7.126 1.00 98.00 99 LEU A N 1
ATOM 717 C CA . LEU A 1 99 ? 0.887 3.688 6.716 1.00 98.00 99 LEU A CA 1
ATOM 718 C C . LEU A 1 99 ? -0.266 3.193 7.586 1.00 98.00 99 LEU A C 1
ATOM 720 O O . LEU A 1 99 ? -0.586 2.007 7.601 1.00 98.00 99 LEU A O 1
ATOM 724 N N . VAL A 1 100 ? -0.868 4.101 8.342 1.00 97.50 100 VAL A N 1
ATOM 725 C CA . VAL A 1 100 ? -2.056 3.863 9.155 1.00 97.50 100 VAL A CA 1
ATOM 726 C C . VAL A 1 100 ? -3.268 4.299 8.346 1.00 97.50 100 VAL A C 1
ATOM 728 O O . VAL A 1 100 ? -3.340 5.446 7.901 1.00 97.50 100 VAL A O 1
ATOM 731 N N . LEU A 1 101 ? -4.198 3.370 8.151 1.00 98.12 101 LEU A N 1
ATOM 732 C CA . LEU A 1 101 ? -5.452 3.566 7.442 1.00 98.12 101 LEU A CA 1
ATOM 733 C C . LEU A 1 101 ? -6.598 3.530 8.447 1.00 98.12 101 LEU A C 1
ATOM 735 O O . LEU A 1 101 ? -6.843 2.512 9.101 1.00 98.12 101 LEU A O 1
ATOM 739 N N . SER A 1 102 ? -7.342 4.622 8.530 1.00 97.75 102 SER A N 1
ATOM 740 C CA . SER A 1 102 ? -8.679 4.641 9.112 1.00 97.75 102 SER A CA 1
ATOM 741 C C . SER A 1 102 ? -9.635 3.747 8.304 1.00 97.75 102 SER A C 1
ATOM 743 O O . SER A 1 102 ? -9.353 3.411 7.149 1.00 97.75 102 SER A O 1
ATOM 745 N N . PRO A 1 103 ? -10.806 3.378 8.855 1.00 97.31 103 PRO A N 1
ATOM 746 C CA . PRO A 1 103 ? -11.810 2.621 8.103 1.00 97.31 103 PRO A CA 1
ATOM 747 C C . PRO A 1 103 ? -12.224 3.297 6.781 1.00 97.31 103 PRO A C 1
ATOM 749 O O . PRO A 1 103 ? -12.446 2.621 5.775 1.00 97.31 103 PRO A O 1
ATOM 752 N N . GLY A 1 104 ? -12.285 4.635 6.768 1.00 97.75 104 GLY A N 1
ATOM 753 C CA . GLY A 1 104 ? -12.608 5.421 5.576 1.00 97.75 104 GLY A CA 1
ATOM 754 C C . GLY A 1 104 ? -11.514 5.345 4.512 1.00 97.75 104 GLY A C 1
ATOM 755 O O . GLY A 1 104 ? -11.800 5.015 3.365 1.00 97.75 104 GLY A O 1
ATOM 756 N N . GLU A 1 105 ? -10.256 5.563 4.899 1.00 98.19 105 GLU A N 1
ATOM 757 C CA . GLU A 1 105 ? -9.105 5.476 3.985 1.00 98.19 105 GLU A CA 1
ATOM 758 C C . GLU A 1 105 ? -8.938 4.056 3.439 1.00 98.19 105 GLU A C 1
ATOM 760 O O . GLU A 1 105 ? -8.754 3.872 2.241 1.00 98.19 105 GLU A O 1
ATOM 765 N N . LYS A 1 106 ? -9.105 3.036 4.287 1.00 97.38 106 LYS A N 1
ATOM 766 C CA . LYS A 1 106 ? -9.118 1.631 3.863 1.00 97.38 106 LYS A CA 1
ATOM 767 C C . LYS A 1 106 ? -10.158 1.379 2.764 1.00 97.38 106 LYS A C 1
ATOM 769 O O . LYS A 1 106 ? -9.853 0.710 1.777 1.00 97.38 106 LYS A O 1
ATOM 774 N N . THR A 1 107 ? -11.375 1.895 2.937 1.00 97.25 107 THR A N 1
ATOM 775 C CA . THR A 1 107 ? -12.457 1.750 1.948 1.00 97.25 107 THR A CA 1
ATOM 776 C C . THR A 1 107 ? -12.102 2.460 0.642 1.00 97.25 107 THR A C 1
ATOM 778 O O . THR A 1 107 ? -12.229 1.875 -0.430 1.00 97.25 107 THR A O 1
ATOM 781 N N . GLN A 1 108 ? -11.558 3.677 0.724 1.00 97.56 108 GLN A N 1
ATOM 782 C CA . GLN A 1 108 ? -11.107 4.429 -0.450 1.00 97.56 108 GLN A CA 1
ATOM 783 C C . GLN A 1 108 ? -9.988 3.706 -1.209 1.00 97.56 108 GLN A C 1
ATOM 785 O O . GLN A 1 108 ? -10.030 3.634 -2.436 1.00 97.56 108 GLN A O 1
ATOM 790 N N . TRP A 1 109 ? -9.009 3.139 -0.500 1.00 97.69 109 TRP A N 1
ATOM 791 C CA . TRP A 1 109 ? -7.937 2.347 -1.107 1.00 97.69 109 TRP A CA 1
ATOM 792 C C . TRP A 1 109 ? -8.498 1.133 -1.850 1.00 97.69 109 TRP A C 1
ATOM 794 O O . TRP A 1 109 ? -8.135 0.898 -3.001 1.00 97.69 109 TRP A O 1
ATOM 804 N N . LEU A 1 110 ? -9.416 0.390 -1.221 1.00 96.31 110 LEU A N 1
ATOM 805 C CA . LEU A 1 110 ? -10.096 -0.746 -1.847 1.00 96.31 110 LEU A CA 1
ATOM 806 C C . LEU A 1 110 ? -10.818 -0.336 -3.136 1.00 96.31 110 LEU A C 1
ATOM 808 O O . LEU A 1 110 ? -10.637 -0.984 -4.166 1.00 96.31 110 LEU A O 1
ATOM 812 N N . GLU A 1 111 ? -11.601 0.742 -3.111 1.00 95.94 111 GLU A N 1
ATOM 813 C CA . GLU A 1 111 ? -12.357 1.222 -4.276 1.00 95.94 111 GLU A CA 1
ATOM 814 C C . GLU A 1 111 ? -11.458 1.669 -5.434 1.00 95.94 111 GLU A C 1
ATOM 816 O O . GLU A 1 111 ? -11.761 1.386 -6.599 1.00 95.94 111 GLU A O 1
ATOM 821 N N . GLN A 1 112 ? -10.357 2.361 -5.128 1.00 95.25 112 GLN A N 1
ATOM 822 C CA . GLN A 1 112 ? -9.397 2.810 -6.134 1.00 95.25 112 GLN A CA 1
ATOM 823 C C . GLN A 1 112 ? -8.673 1.623 -6.777 1.00 95.25 112 GLN A C 1
ATOM 825 O O . GLN A 1 112 ? -8.602 1.529 -8.001 1.00 95.25 112 GLN A O 1
ATOM 830 N N . LEU A 1 113 ? -8.188 0.682 -5.965 1.00 95.38 113 LEU A N 1
ATOM 831 C CA . LEU A 1 113 ? -7.361 -0.430 -6.434 1.00 95.38 113 LEU A CA 1
ATOM 832 C C . LEU A 1 113 ? -8.154 -1.558 -7.095 1.00 95.38 113 LEU A C 1
ATOM 834 O O . LEU A 1 113 ? -7.627 -2.226 -7.983 1.00 95.38 113 LEU A O 1
ATOM 838 N N . SER A 1 114 ? -9.423 -1.756 -6.729 1.00 94.38 114 SER A N 1
ATOM 839 C CA . SER A 1 114 ? -10.244 -2.852 -7.274 1.00 94.38 114 SER A CA 1
ATOM 840 C C . SER A 1 114 ? -10.379 -2.806 -8.800 1.00 94.38 114 SER A C 1
ATOM 842 O O . SER A 1 114 ? -10.521 -3.845 -9.438 1.00 94.38 114 SER A O 1
ATOM 844 N N . ARG A 1 115 ? -10.272 -1.620 -9.410 1.00 90.94 115 ARG A N 1
ATOM 845 C CA . ARG A 1 115 ? -10.327 -1.434 -10.874 1.00 90.94 115 ARG A CA 1
ATOM 846 C C . ARG A 1 115 ? -9.073 -1.937 -11.593 1.00 90.94 115 ARG A C 1
ATOM 848 O O . ARG A 1 115 ? -9.116 -2.167 -12.795 1.00 90.94 115 ARG A O 1
ATOM 855 N N . HIS A 1 116 ? -7.979 -2.102 -10.856 1.00 89.69 116 HIS A N 1
ATOM 856 C CA . HIS A 1 116 ? -6.669 -2.515 -11.359 1.00 89.69 116 HIS A CA 1
ATOM 857 C C . HIS A 1 116 ? -6.299 -3.947 -10.938 1.00 89.69 116 HIS A C 1
ATOM 859 O O . HIS A 1 116 ? -5.327 -4.504 -11.437 1.00 89.69 116 HIS A O 1
ATOM 865 N N . ALA A 1 117 ? -7.081 -4.547 -10.035 1.00 83.19 117 ALA A N 1
ATOM 866 C CA . ALA A 1 117 ? -6.880 -5.901 -9.523 1.00 83.19 117 ALA A CA 1
ATOM 867 C C . ALA A 1 117 ? -7.601 -6.999 -10.340 1.00 83.19 117 ALA A C 1
ATOM 869 O O . ALA A 1 117 ? -7.451 -8.180 -10.033 1.00 83.19 117 ALA A O 1
ATOM 870 N N . ALA A 1 118 ? -8.399 -6.634 -11.352 1.00 68.50 118 ALA A N 1
ATOM 871 C CA . ALA A 1 118 ? -9.177 -7.580 -12.156 1.00 68.50 118 ALA A CA 1
ATOM 872 C C . ALA A 1 118 ? -8.288 -8.475 -13.062 1.00 68.50 118 ALA A C 1
ATOM 874 O O . ALA A 1 118 ? -7.186 -8.064 -13.443 1.00 68.50 118 ALA A O 1
ATOM 875 N N . PRO A 1 119 ? -8.734 -9.710 -13.381 1.00 54.62 119 PRO A N 1
ATOM 876 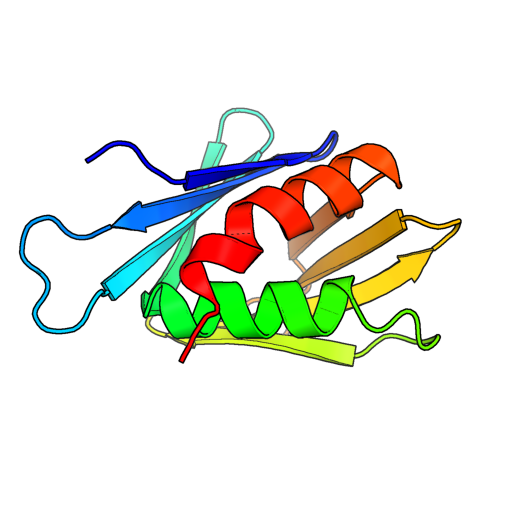C CA . PRO A 1 119 ? -8.009 -10.639 -14.247 1.00 54.62 119 PRO A CA 1
ATOM 877 C C . PRO A 1 119 ? -7.797 -10.113 -15.669 1.00 54.62 119 PRO A C 1
ATOM 879 O O . PRO A 1 119 ? -8.711 -9.467 -16.221 1.00 54.62 119 PRO A O 1
#

pLDDT: mean 92.66, std 9.48, range [53.41, 98.44]

Secondary structure (DSSP, 8-state):
-PPEEEEETTEEEEEEE-TT-TT-EEEEEEEETTEEEEEEEEEHHHHHHHHHHHHH---SS-EEEEE-BSS--EEEEE--TTSEEEEEE-TTS-EEEEEEE-HHHHHHHHHHHTTTS--